Protein AF-A0A1Y0VXC9-F1 (afdb_monomer)

pLDDT: mean 90.01, std 10.32, range [42.22, 98.0]

Structure (mmCIF, N/CA/C/O backbone):
data_AF-A0A1Y0VXC9-F1
#
_entry.id   AF-A0A1Y0VXC9-F1
#
loop_
_atom_site.group_PDB
_atom_site.id
_atom_site.type_symbol
_atom_site.label_atom_id
_atom_site.label_alt_id
_atom_site.label_comp_id
_atom_site.label_asym_id
_atom_site.label_entity_id
_atom_site.label_seq_id
_atom_site.pdbx_PDB_ins_code
_atom_site.Cartn_x
_atom_site.Cartn_y
_atom_site.Cartn_z
_atom_site.occupancy
_atom_site.B_iso_or_equiv
_atom_site.auth_seq_id
_atom_site.auth_comp_id
_atom_site.auth_asym_id
_atom_site.auth_atom_id
_atom_site.pdbx_PDB_model_num
ATOM 1 N N . MET A 1 1 ? -7.154 6.880 -9.905 1.00 47.22 1 MET A N 1
ATOM 2 C CA . MET A 1 1 ? -6.672 8.206 -9.456 1.00 47.22 1 MET A CA 1
ATOM 3 C C . MET A 1 1 ? -5.151 8.209 -9.465 1.00 47.22 1 MET A C 1
ATOM 5 O O . MET A 1 1 ? -4.563 7.250 -8.988 1.00 47.22 1 MET A O 1
ATOM 9 N N . THR A 1 2 ? -4.508 9.233 -10.023 1.00 42.22 2 THR A N 1
ATOM 10 C CA . THR A 1 2 ? -3.064 9.468 -9.852 1.00 42.22 2 THR A CA 1
ATOM 11 C C . THR A 1 2 ? -2.882 10.476 -8.718 1.00 42.22 2 THR A C 1
ATOM 13 O O . THR A 1 2 ? -3.209 11.647 -8.899 1.00 42.22 2 THR A O 1
ATOM 16 N N . CYS A 1 3 ? -2.412 10.037 -7.546 1.00 47.72 3 CYS A N 1
ATOM 17 C CA . CYS A 1 3 ? -2.113 10.938 -6.428 1.00 47.72 3 CYS A CA 1
ATOM 18 C C . CYS A 1 3 ? -0.799 11.676 -6.703 1.00 47.72 3 CYS A C 1
ATOM 20 O O . CYS A 1 3 ? 0.277 11.106 -6.564 1.00 47.72 3 CYS A O 1
ATOM 22 N N . THR A 1 4 ? -0.879 12.948 -7.095 1.00 52.50 4 THR A N 1
ATOM 23 C CA . THR A 1 4 ? 0.299 13.827 -7.226 1.00 52.50 4 THR A CA 1
ATOM 24 C C . THR A 1 4 ? 0.717 14.455 -5.894 1.00 52.50 4 THR A C 1
ATOM 26 O O . THR A 1 4 ? 1.792 15.037 -5.806 1.00 52.50 4 THR A O 1
ATOM 29 N N . HIS A 1 5 ? -0.118 14.316 -4.858 1.00 61.91 5 HIS A N 1
ATOM 30 C CA . HIS A 1 5 ? 0.104 14.816 -3.505 1.00 61.91 5 HIS A CA 1
ATOM 31 C C . HIS A 1 5 ? -0.393 13.776 -2.484 1.00 61.91 5 HIS A C 1
ATOM 33 O O . HIS A 1 5 ? -1.367 13.070 -2.777 1.00 61.91 5 HIS A O 1
ATOM 39 N N . PRO A 1 6 ? 0.239 13.660 -1.299 1.00 71.25 6 PRO A N 1
ATOM 40 C CA . PRO A 1 6 ? -0.254 12.794 -0.232 1.00 71.25 6 PRO A CA 1
ATOM 41 C C . PRO A 1 6 ? -1.714 13.125 0.089 1.00 71.25 6 PRO A C 1
ATOM 43 O O . PRO A 1 6 ? -2.045 14.279 0.353 1.00 71.25 6 PRO A O 1
ATOM 46 N N . THR A 1 7 ? -2.588 12.121 0.045 1.00 80.25 7 THR A N 1
ATOM 47 C CA . THR A 1 7 ? -4.008 12.269 0.391 1.00 80.25 7 THR A CA 1
ATOM 48 C C . THR A 1 7 ? -4.247 11.603 1.735 1.00 80.25 7 THR A C 1
ATOM 50 O O . THR A 1 7 ? -3.777 10.488 1.961 1.00 80.25 7 THR A O 1
ATOM 53 N N . SER A 1 8 ? -4.944 12.288 2.641 1.00 85.75 8 SER A N 1
ATOM 54 C CA . SER A 1 8 ? -5.259 11.715 3.949 1.00 85.75 8 SER A CA 1
ATOM 55 C C . SER A 1 8 ? -6.286 10.586 3.817 1.00 85.75 8 SER A C 1
ATOM 57 O O . SER A 1 8 ? -7.179 10.650 2.971 1.00 85.75 8 SER A O 1
ATOM 59 N N . MET A 1 9 ? -6.188 9.574 4.682 1.00 82.56 9 MET A N 1
ATOM 60 C CA . MET A 1 9 ? -7.174 8.491 4.742 1.00 82.56 9 MET A CA 1
ATOM 61 C C . MET A 1 9 ? -8.580 9.018 5.047 1.00 82.56 9 MET A C 1
ATOM 63 O O . MET A 1 9 ? -9.530 8.556 4.429 1.00 82.56 9 MET A O 1
ATOM 67 N N . GLN A 1 10 ? -8.713 10.029 5.912 1.00 82.88 10 GLN A N 1
ATOM 68 C CA . GLN A 1 10 ? -10.009 10.650 6.199 1.00 82.88 10 GLN A CA 1
ATOM 69 C C . GLN A 1 10 ? -10.649 11.219 4.929 1.00 82.88 10 GLN A C 1
ATOM 71 O O . GLN A 1 10 ? -11.780 10.884 4.610 1.00 82.88 10 GLN A O 1
ATOM 76 N N . SER A 1 11 ? -9.892 11.991 4.142 1.00 86.50 11 SER A N 1
ATOM 77 C CA . SER A 1 11 ? -10.389 12.561 2.882 1.00 86.50 11 SER A CA 1
ATOM 78 C C . SER A 1 11 ? -10.818 11.500 1.868 1.00 86.50 11 SER A C 1
ATOM 80 O O . SER A 1 11 ? -11.663 11.772 1.019 1.00 86.50 11 SER A O 1
ATOM 82 N N . ILE A 1 12 ? -10.198 10.319 1.914 1.00 86.06 12 ILE A N 1
ATOM 83 C CA . ILE A 1 12 ? -10.593 9.177 1.093 1.00 86.06 12 ILE A CA 1
ATOM 84 C C . ILE A 1 12 ? -11.912 8.611 1.629 1.00 86.06 12 ILE A C 1
ATOM 86 O O . ILE A 1 12 ? -12.860 8.500 0.865 1.00 86.06 12 ILE A O 1
ATOM 90 N N . LEU A 1 13 ? -11.995 8.305 2.925 1.00 84.94 13 LEU A N 1
ATOM 91 C CA . LEU A 1 13 ? -13.188 7.728 3.555 1.00 84.94 13 LEU A CA 1
ATOM 92 C C . LEU A 1 13 ? -14.421 8.636 3.441 1.00 84.94 13 LEU A C 1
ATOM 94 O O . LEU A 1 13 ? -15.523 8.138 3.245 1.00 84.94 13 LEU A O 1
ATOM 98 N N . ASP A 1 14 ? -14.244 9.958 3.446 1.00 86.56 14 ASP A N 1
ATOM 99 C CA . ASP A 1 14 ? -15.333 10.920 3.224 1.00 86.56 14 ASP A CA 1
ATOM 100 C C . ASP A 1 14 ? -15.990 10.775 1.833 1.00 86.56 14 ASP A C 1
ATOM 102 O O . ASP A 1 14 ? -17.114 11.229 1.620 1.00 86.56 14 ASP A O 1
ATOM 106 N N . GLN A 1 15 ? -15.293 10.157 0.873 1.00 84.44 15 GLN A N 1
ATOM 107 C CA . GLN A 1 15 ? -15.776 9.921 -0.491 1.00 84.44 15 GLN A CA 1
ATOM 108 C C . GLN A 1 15 ? -16.318 8.502 -0.705 1.00 84.44 15 GLN A C 1
ATOM 110 O O . GLN A 1 15 ? -16.915 8.245 -1.751 1.00 84.44 15 GLN A O 1
ATOM 115 N N . VAL A 1 16 ? -16.111 7.580 0.243 1.00 83.38 16 VAL A N 1
ATOM 116 C CA . VAL A 1 16 ? -16.506 6.170 0.114 1.00 83.38 16 VAL A CA 1
ATOM 117 C C . VAL A 1 16 ? -17.252 5.735 1.376 1.00 83.38 16 VAL A C 1
ATOM 119 O O . VAL A 1 16 ? -16.645 5.369 2.380 1.00 83.38 16 VAL A O 1
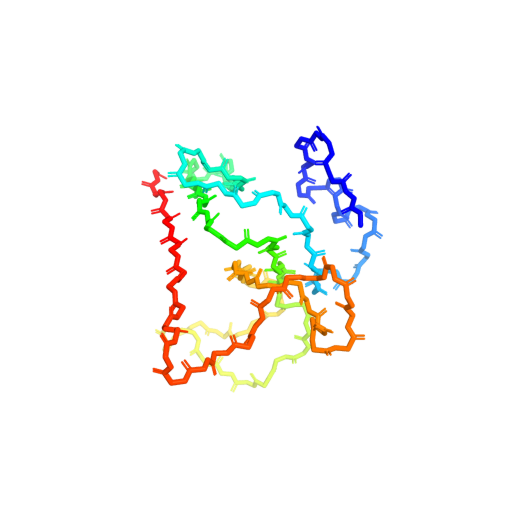ATOM 122 N N . SER A 1 17 ? -18.587 5.795 1.328 1.00 77.56 17 SER A N 1
ATOM 123 C CA . SER A 1 17 ? -19.454 5.580 2.500 1.00 77.56 17 SER A CA 1
ATOM 124 C C . SER A 1 17 ? -19.373 4.177 3.095 1.00 77.56 17 SER A C 1
ATOM 126 O O . SER A 1 17 ? -19.649 4.006 4.280 1.00 77.56 17 SER A O 1
ATOM 128 N N . ASP A 1 18 ? -18.988 3.191 2.286 1.00 84.88 18 ASP A N 1
ATOM 129 C CA . ASP A 1 18 ? -19.065 1.777 2.652 1.00 84.88 18 ASP A CA 1
ATOM 130 C C . ASP A 1 18 ? -17.706 1.195 3.061 1.00 84.88 18 ASP A C 1
ATOM 132 O O . ASP A 1 18 ? -17.617 0.000 3.317 1.00 84.88 18 ASP A O 1
ATOM 136 N N . GLY A 1 19 ? -16.653 2.018 3.143 1.00 88.62 19 GLY A N 1
ATOM 137 C CA . GLY A 1 19 ? -15.275 1.584 3.388 1.00 88.62 19 GLY A CA 1
ATOM 138 C C . GLY A 1 19 ? -14.438 1.494 2.109 1.00 88.62 19 GLY A C 1
ATOM 139 O O . GLY A 1 19 ? -14.833 1.971 1.046 1.00 88.62 19 GLY A O 1
ATOM 140 N N . LEU A 1 20 ? -13.240 0.921 2.220 1.00 91.19 20 LEU A N 1
ATOM 141 C CA . LEU A 1 20 ? -12.308 0.747 1.111 1.00 91.19 20 LEU A CA 1
ATOM 142 C C . LEU A 1 20 ? -12.170 -0.720 0.752 1.00 91.19 20 LEU A C 1
ATOM 144 O O . LEU A 1 20 ? -11.971 -1.546 1.633 1.00 91.19 20 LEU A O 1
ATOM 148 N N . ASP A 1 21 ? -12.183 -0.971 -0.549 1.00 92.50 21 ASP A N 1
ATOM 149 C CA . ASP A 1 21 ? -11.563 -2.105 -1.228 1.00 92.50 21 ASP A CA 1
ATOM 150 C C . ASP A 1 21 ? -11.009 -1.561 -2.552 1.00 92.50 21 ASP A C 1
ATOM 152 O O . ASP A 1 21 ? -11.590 -1.696 -3.631 1.00 92.50 21 ASP A O 1
ATOM 156 N N . THR A 1 22 ? -9.963 -0.741 -2.430 1.00 92.44 22 THR A N 1
ATOM 157 C CA . THR A 1 22 ? -9.579 0.187 -3.499 1.00 92.44 22 THR A CA 1
ATOM 158 C C . THR A 1 22 ? -8.082 0.162 -3.741 1.00 92.44 22 THR A C 1
ATOM 160 O O . THR A 1 22 ? -7.277 0.340 -2.823 1.00 92.44 22 THR A O 1
ATOM 163 N N . ALA A 1 23 ? -7.700 0.020 -5.012 1.00 94.94 23 ALA A N 1
ATOM 164 C CA . ALA A 1 23 ? -6.320 0.154 -5.453 1.00 94.94 23 ALA A CA 1
ATOM 165 C C . ALA A 1 23 ? -5.929 1.623 -5.689 1.00 94.94 23 ALA A C 1
ATOM 167 O O . ALA A 1 23 ? -6.512 2.337 -6.510 1.00 94.94 23 ALA A O 1
ATOM 168 N N . PHE A 1 24 ? -4.865 2.051 -5.018 1.00 94.06 24 PHE A N 1
ATOM 169 C CA . PHE A 1 24 ? -4.229 3.353 -5.171 1.00 94.06 24 PHE A CA 1
ATOM 170 C C . PHE A 1 24 ? -2.941 3.195 -5.970 1.00 94.06 24 PHE A C 1
ATOM 172 O O . PHE A 1 24 ? -1.995 2.552 -5.516 1.00 94.06 24 PHE A O 1
ATOM 179 N N . LYS A 1 25 ? -2.893 3.803 -7.160 1.00 94.75 25 LYS A N 1
ATOM 180 C CA . LYS A 1 25 ? -1.687 3.816 -7.994 1.00 94.75 25 LYS A CA 1
ATOM 181 C C . LYS A 1 25 ? -0.595 4.651 -7.325 1.00 94.75 25 LYS A C 1
ATOM 183 O O . LYS A 1 25 ? -0.834 5.805 -6.965 1.00 94.75 25 LYS A O 1
ATOM 188 N N . VAL A 1 26 ? 0.605 4.088 -7.243 1.00 94.69 26 VAL A N 1
ATOM 189 C CA . VAL A 1 26 ? 1.820 4.758 -6.768 1.00 94.69 26 VAL A CA 1
ATOM 190 C C . VAL A 1 26 ? 2.965 4.511 -7.740 1.00 94.69 26 VAL A C 1
ATOM 192 O O . VAL A 1 26 ? 2.979 3.517 -8.464 1.00 94.69 26 VAL A O 1
ATOM 195 N N . GLU A 1 27 ? 3.949 5.402 -7.746 1.00 94.62 27 GLU A N 1
ATOM 196 C CA . GLU A 1 27 ? 5.199 5.129 -8.450 1.00 94.62 27 GLU A CA 1
ATOM 197 C C . GLU A 1 27 ? 6.058 4.171 -7.607 1.00 94.62 27 GLU A C 1
ATOM 199 O O . GLU A 1 27 ? 6.228 4.427 -6.407 1.00 94.62 27 GLU A O 1
ATOM 204 N N . PRO A 1 28 ? 6.594 3.077 -8.184 1.00 94.81 28 PRO A N 1
ATOM 205 C CA . PRO A 1 28 ? 7.513 2.181 -7.486 1.00 94.81 28 PRO A CA 1
ATOM 206 C C . PRO A 1 28 ? 8.714 2.929 -6.903 1.00 94.81 28 PRO A C 1
ATOM 208 O O . PRO A 1 28 ? 9.367 3.701 -7.605 1.00 94.81 28 PRO A O 1
ATOM 211 N N . ASN A 1 29 ? 9.039 2.688 -5.630 1.00 94.56 29 ASN A N 1
ATOM 212 C CA . ASN A 1 29 ? 10.134 3.380 -4.957 1.00 94.56 29 ASN A CA 1
ATOM 213 C C . ASN A 1 29 ? 10.810 2.474 -3.916 1.00 94.56 29 ASN A C 1
ATOM 215 O O . ASN A 1 29 ? 10.162 1.925 -3.028 1.00 94.56 29 ASN A O 1
ATOM 219 N N . ILE A 1 30 ? 12.134 2.324 -4.015 1.00 93.94 30 ILE A N 1
ATOM 220 C CA . ILE A 1 30 ? 12.947 1.525 -3.080 1.00 93.94 30 ILE A CA 1
ATOM 221 C C . ILE A 1 30 ? 13.853 2.375 -2.179 1.00 93.94 30 ILE A C 1
ATOM 223 O O . ILE A 1 30 ? 14.599 1.824 -1.372 1.00 93.94 30 ILE A O 1
ATOM 227 N N . GLU A 1 31 ? 13.756 3.701 -2.271 1.00 95.31 31 GLU A N 1
ATOM 228 C CA . GLU A 1 31 ? 14.534 4.663 -1.482 1.00 95.31 31 GLU A CA 1
ATOM 229 C C . GLU A 1 31 ? 13.696 5.345 -0.391 1.00 95.31 31 GLU A C 1
ATOM 231 O O . GLU A 1 31 ? 14.202 5.591 0.701 1.00 95.31 31 GLU A O 1
ATOM 236 N N . ALA A 1 32 ? 12.398 5.572 -0.631 1.00 94.62 32 ALA A N 1
ATOM 237 C CA . ALA A 1 32 ? 11.499 6.221 0.325 1.00 94.62 32 ALA A CA 1
ATOM 238 C C . ALA A 1 32 ? 10.134 5.509 0.455 1.00 94.62 32 ALA A C 1
ATOM 240 O O . ALA A 1 32 ? 9.652 4.944 -0.527 1.00 94.62 32 ALA A O 1
ATOM 241 N N . PRO A 1 33 ? 9.487 5.544 1.640 1.00 96.31 33 PRO A N 1
ATOM 242 C CA . PRO A 1 33 ? 8.112 5.077 1.805 1.00 96.31 33 PRO A CA 1
ATOM 243 C C . PRO A 1 33 ? 7.111 5.899 0.989 1.00 96.31 33 PRO A C 1
ATOM 245 O O . PRO A 1 33 ? 7.188 7.127 0.972 1.00 96.31 33 PRO A O 1
ATOM 248 N N . GLN A 1 34 ? 6.138 5.220 0.385 1.00 95.94 34 GLN A N 1
ATOM 249 C CA . GLN A 1 34 ? 5.044 5.840 -0.372 1.00 95.94 34 GLN A CA 1
ATOM 250 C C . GLN A 1 34 ? 3.745 5.936 0.444 1.00 95.94 34 GLN A C 1
ATOM 252 O O . GLN A 1 34 ? 2.871 6.731 0.109 1.00 95.94 34 GLN A O 1
ATOM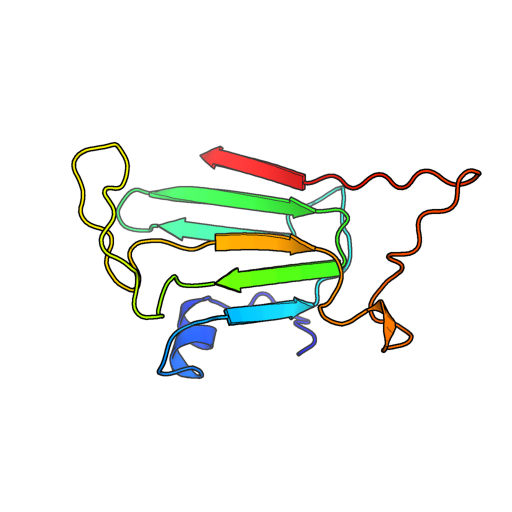 257 N N . LEU A 1 35 ? 3.618 5.147 1.518 1.00 95.25 35 LEU A N 1
ATOM 258 C CA . LEU A 1 35 ? 2.449 5.133 2.399 1.00 95.25 35 LEU A CA 1
ATOM 259 C C . LEU A 1 35 ? 2.869 5.384 3.848 1.00 95.25 35 LEU A C 1
ATOM 261 O O . LEU A 1 35 ? 3.895 4.880 4.305 1.00 95.25 35 LEU A O 1
ATOM 265 N N . THR A 1 36 ? 2.072 6.164 4.575 1.00 95.25 36 THR A N 1
ATOM 266 C CA . THR A 1 36 ? 2.167 6.316 6.033 1.00 95.25 36 THR A CA 1
ATOM 267 C C . THR A 1 36 ? 0.774 6.163 6.631 1.00 95.25 36 THR A C 1
ATOM 269 O O . THR A 1 36 ? -0.151 6.840 6.194 1.00 95.25 36 THR A O 1
ATOM 272 N N . LEU A 1 37 ? 0.649 5.283 7.621 1.00 93.50 37 LEU A N 1
ATOM 273 C CA . LEU A 1 37 ? -0.516 5.139 8.483 1.00 93.50 37 LEU A CA 1
ATOM 274 C C . LEU A 1 37 ? -0.099 5.503 9.906 1.00 93.50 37 LEU A C 1
ATOM 276 O O . LEU A 1 37 ? 0.940 5.052 10.389 1.00 93.50 37 LEU A O 1
ATOM 280 N N . GLU A 1 38 ? -0.903 6.321 10.562 1.00 92.94 38 GLU A N 1
ATOM 281 C CA . GLU A 1 38 ? -0.663 6.799 11.917 1.00 92.94 38 GLU A CA 1
ATOM 282 C C . GLU A 1 38 ? -1.947 6.638 12.717 1.00 92.94 38 GLU A C 1
ATOM 284 O O . GLU A 1 38 ? -3.016 7.011 12.237 1.00 92.94 38 GLU A O 1
ATOM 289 N N . ASP A 1 39 ? -1.822 6.075 13.914 1.00 92.25 39 ASP A N 1
ATOM 290 C CA . ASP A 1 39 ? -2.854 6.124 14.942 1.00 92.25 39 ASP A CA 1
ATOM 291 C C . ASP A 1 39 ? -2.479 7.244 15.926 1.00 92.25 39 ASP A C 1
ATOM 293 O O . ASP A 1 39 ? -1.558 7.060 16.729 1.00 92.25 39 ASP A O 1
ATOM 297 N N . PRO A 1 40 ? -3.145 8.412 15.869 1.00 89.81 40 PRO A N 1
ATOM 298 C CA . PRO A 1 40 ? -2.803 9.547 16.717 1.00 89.81 40 PRO A CA 1
ATOM 299 C C . PRO A 1 40 ? -3.001 9.281 18.212 1.00 89.81 40 PRO A C 1
ATOM 301 O O . PRO A 1 40 ? -2.348 9.939 19.019 1.00 89.81 40 PRO A O 1
ATOM 304 N N . GLU A 1 41 ? -3.888 8.353 18.594 1.00 94.56 41 GLU A N 1
ATOM 305 C CA . GLU A 1 41 ? -4.176 8.071 20.004 1.00 94.56 41 GLU A CA 1
ATOM 306 C C . GLU A 1 41 ? -3.028 7.295 20.653 1.00 94.56 41 GLU A C 1
ATOM 308 O O . GLU A 1 41 ? -2.546 7.670 21.722 1.00 94.56 41 GLU A O 1
ATOM 313 N N . SER A 1 42 ? -2.544 6.238 19.992 1.00 95.81 42 SER A N 1
ATOM 314 C CA . SER A 1 42 ? -1.409 5.463 20.507 1.00 95.81 42 SER A CA 1
ATOM 315 C C . SER A 1 42 ? -0.038 5.997 20.090 1.00 95.81 42 SER A C 1
ATOM 317 O O . SER A 1 42 ? 0.973 5.567 20.645 1.00 95.81 42 SER A O 1
ATOM 319 N N . GLY A 1 43 ? 0.016 6.897 19.105 1.00 94.81 43 GLY A N 1
ATOM 320 C CA . GLY A 1 43 ? 1.251 7.398 18.500 1.00 94.81 43 GLY A CA 1
ATOM 321 C C . GLY A 1 43 ? 1.955 6.390 17.584 1.00 94.81 43 GLY A C 1
ATOM 322 O O . GLY A 1 43 ? 3.016 6.705 17.040 1.00 94.81 43 GLY A O 1
ATOM 323 N N . ARG A 1 44 ? 1.387 5.189 17.398 1.00 96.50 44 ARG A N 1
ATOM 324 C CA . ARG A 1 44 ? 1.966 4.155 16.534 1.00 96.50 44 ARG A CA 1
ATOM 325 C C . ARG A 1 44 ? 1.933 4.591 15.082 1.00 96.50 44 ARG A C 1
ATOM 327 O O . ARG A 1 44 ? 0.948 5.155 14.597 1.00 96.50 44 ARG A O 1
ATOM 334 N N . LYS A 1 45 ? 3.000 4.257 14.363 1.00 95.88 45 LYS A N 1
ATOM 335 C CA . LYS A 1 45 ? 3.152 4.614 12.955 1.00 95.88 45 LYS A CA 1
ATOM 336 C C . LYS A 1 45 ? 3.677 3.450 12.139 1.00 95.88 45 LYS A C 1
ATOM 338 O O . LYS A 1 45 ? 4.665 2.816 12.499 1.00 95.88 45 LYS A O 1
ATOM 343 N N . ILE A 1 46 ? 3.052 3.238 10.987 1.00 97.06 46 ILE A N 1
ATOM 344 C CA . ILE A 1 46 ? 3.539 2.337 9.949 1.00 97.06 46 ILE A CA 1
ATOM 345 C C . ILE A 1 46 ? 3.877 3.170 8.722 1.00 97.06 46 ILE A C 1
ATOM 347 O O . ILE A 1 46 ? 3.056 3.945 8.236 1.00 97.06 46 ILE A O 1
ATOM 351 N N . ARG A 1 47 ? 5.082 2.997 8.184 1.00 97.19 47 ARG A N 1
ATOM 352 C CA . ARG A 1 47 ? 5.448 3.529 6.865 1.00 97.19 47 ARG A CA 1
ATOM 353 C C . ARG A 1 47 ? 5.760 2.363 5.948 1.00 97.19 47 ARG A C 1
ATOM 355 O O . ARG A 1 47 ? 6.477 1.453 6.356 1.00 97.19 47 ARG A O 1
ATOM 362 N N . VAL A 1 48 ? 5.240 2.390 4.725 1.00 97.69 48 VAL A N 1
ATOM 363 C CA . VAL A 1 48 ? 5.403 1.287 3.773 1.00 97.69 48 VAL A CA 1
ATOM 364 C C . VAL A 1 48 ? 6.126 1.766 2.528 1.00 97.69 48 VAL A C 1
ATOM 366 O O . VAL A 1 48 ? 5.741 2.750 1.893 1.00 97.69 48 VAL A O 1
ATOM 369 N N . GLN A 1 49 ? 7.201 1.058 2.207 1.00 97.69 49 GLN A N 1
ATOM 370 C CA . GLN A 1 49 ? 7.988 1.207 0.991 1.00 97.69 49 GLN A C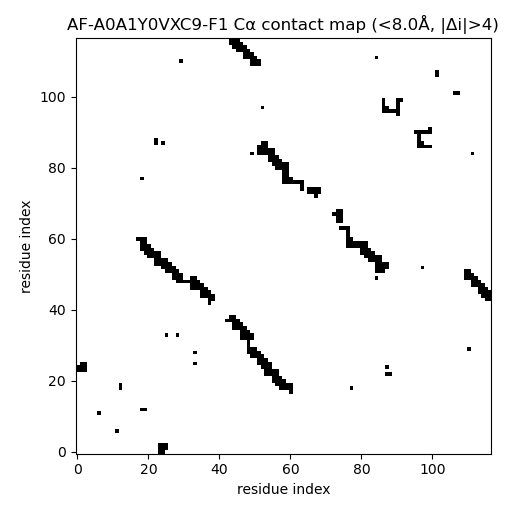A 1
ATOM 371 C C . GLN A 1 49 ? 7.792 -0.038 0.131 1.00 97.69 49 GLN A C 1
ATOM 373 O O . GLN A 1 49 ? 7.877 -1.156 0.644 1.00 97.69 49 GLN A O 1
ATOM 378 N N . THR A 1 50 ? 7.567 0.141 -1.167 1.00 97.62 50 THR A N 1
ATOM 379 C CA . THR A 1 50 ? 7.339 -0.968 -2.090 1.00 97.62 50 THR A CA 1
ATOM 380 C C . THR A 1 50 ? 7.913 -0.725 -3.484 1.00 97.62 50 THR A C 1
ATOM 382 O O . THR A 1 50 ? 7.815 0.365 -4.052 1.00 97.62 50 THR A O 1
ATOM 385 N N . SER A 1 51 ? 8.444 -1.793 -4.084 1.00 96.88 51 SER A N 1
ATOM 386 C CA . SER A 1 51 ? 8.741 -1.850 -5.519 1.00 96.88 51 SER A CA 1
ATOM 387 C C . SER A 1 51 ? 7.495 -2.086 -6.387 1.00 96.88 51 SER A C 1
ATOM 389 O O . SER A 1 51 ? 7.620 -2.251 -7.600 1.00 96.88 51 SER A O 1
ATOM 391 N N . ALA A 1 52 ? 6.310 -2.184 -5.784 1.00 96.62 52 ALA A N 1
ATOM 392 C CA . ALA A 1 52 ? 5.045 -2.330 -6.481 1.00 96.62 52 ALA A CA 1
ATOM 393 C C . ALA A 1 52 ? 4.515 -0.979 -7.004 1.00 96.62 52 ALA A C 1
ATOM 395 O O . ALA A 1 52 ? 4.989 0.078 -6.591 1.00 96.62 52 ALA A O 1
ATOM 396 N N . ASN A 1 53 ? 3.542 -1.006 -7.922 1.00 96.94 53 ASN A N 1
ATOM 397 C CA . ASN A 1 53 ? 2.948 0.202 -8.515 1.00 96.94 53 ASN A CA 1
ATOM 398 C C . ASN A 1 53 ? 1.536 0.513 -7.984 1.00 96.94 53 ASN A C 1
ATOM 400 O O . ASN A 1 53 ? 0.866 1.421 -8.485 1.00 96.94 53 ASN A O 1
ATOM 404 N N . ALA A 1 54 ? 1.076 -0.228 -6.977 1.00 97.31 54 ALA A N 1
ATOM 405 C CA . ALA A 1 54 ? -0.163 0.049 -6.278 1.00 97.31 54 ALA A CA 1
ATOM 406 C C . ALA 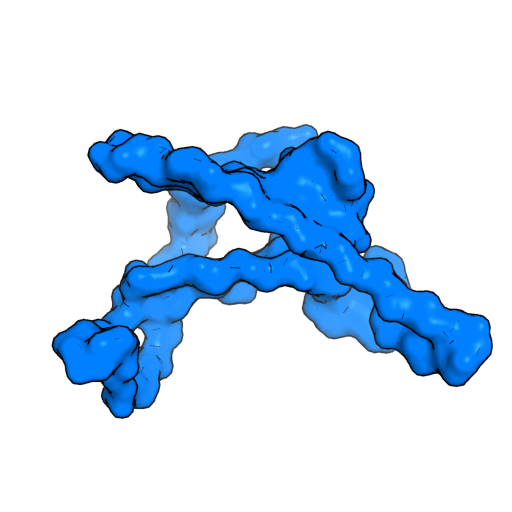A 1 54 ? -0.116 -0.418 -4.820 1.00 97.31 54 ALA A C 1
ATOM 408 O O . ALA A 1 54 ? 0.602 -1.356 -4.469 1.00 97.31 54 ALA A O 1
ATOM 409 N N . PHE A 1 55 ? -0.945 0.216 -3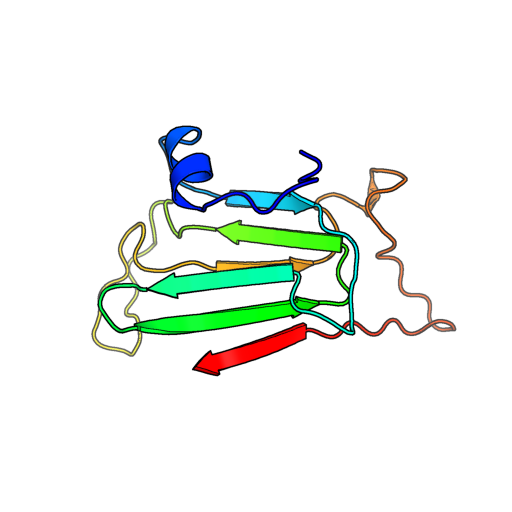.996 1.00 97.44 55 PHE A N 1
ATOM 410 C CA . PHE A 1 55 ? -1.425 -0.350 -2.739 1.00 97.44 55 PHE A CA 1
ATOM 411 C C . PHE A 1 55 ? -2.917 -0.602 -2.866 1.00 97.44 55 PHE A C 1
ATOM 413 O O . PHE A 1 55 ? -3.653 0.318 -3.214 1.00 97.44 55 PHE A O 1
ATOM 420 N N . THR A 1 56 ? -3.367 -1.812 -2.559 1.00 96.56 56 THR A N 1
ATOM 421 C CA . THR A 1 56 ? -4.792 -2.050 -2.301 1.00 96.56 56 THR A CA 1
ATOM 422 C C . THR A 1 56 ? -5.027 -1.899 -0.812 1.00 96.56 56 THR A C 1
ATOM 424 O O . THR A 1 56 ? -4.281 -2.455 -0.004 1.00 96.56 56 THR A O 1
ATOM 427 N N . LEU A 1 57 ? -5.980 -1.037 -0.465 1.00 95.12 57 LEU A N 1
ATOM 428 C CA . LEU A 1 57 ? -6.372 -0.778 0.911 1.00 95.12 57 LEU A CA 1
ATOM 429 C C . LEU A 1 57 ? -7.771 -1.337 1.109 1.00 95.12 57 LEU A C 1
ATOM 431 O O . LEU A 1 57 ? -8.703 -0.877 0.444 1.00 95.12 57 LEU A O 1
ATOM 435 N N . PHE A 1 58 ? -7.890 -2.295 2.024 1.00 94.06 58 PHE A N 1
ATOM 436 C CA . PHE A 1 58 ? -9.158 -2.928 2.359 1.00 94.06 58 PHE A CA 1
ATOM 437 C C . PHE A 1 58 ? -9.483 -2.735 3.839 1.00 94.06 58 PHE A C 1
ATOM 439 O O . PHE A 1 58 ? -8.712 -3.136 4.712 1.00 94.06 58 PHE A O 1
ATOM 446 N N . THR A 1 59 ? -10.617 -2.101 4.138 1.00 92.31 59 THR A N 1
ATOM 447 C CA . THR A 1 59 ? -11.019 -1.755 5.512 1.00 92.31 59 THR A CA 1
ATOM 448 C C . THR A 1 59 ? -11.741 -2.879 6.237 1.00 92.31 59 THR A C 1
ATOM 450 O O . THR A 1 59 ? -12.268 -2.634 7.310 1.00 92.31 59 THR A O 1
ATOM 453 N N . THR A 1 60 ? -11.803 -4.109 5.718 1.00 89.44 60 THR A N 1
ATOM 454 C CA . THR A 1 60 ? -12.558 -5.210 6.361 1.00 89.44 60 THR A CA 1
ATOM 455 C C . THR A 1 60 ? -14.039 -4.869 6.593 1.00 89.44 60 THR A C 1
ATOM 457 O O . THR A 1 60 ? -14.626 -5.234 7.606 1.00 89.44 60 THR A O 1
ATOM 460 N N . ASN A 1 61 ? -14.639 -4.120 5.670 1.00 84.88 61 ASN A N 1
ATOM 461 C CA . ASN A 1 61 ? -15.995 -3.563 5.756 1.00 84.88 61 ASN A CA 1
ATOM 462 C C . ASN A 1 61 ? -17.105 -4.563 5.387 1.00 84.88 61 ASN A C 1
ATOM 464 O O . ASN A 1 61 ? -18.265 -4.343 5.731 1.00 84.88 61 ASN A O 1
ATOM 468 N N . GLU A 1 62 ? -16.771 -5.660 4.706 1.00 77.94 62 GLU A N 1
ATOM 469 C CA . GLU A 1 62 ? -17.751 -6.669 4.294 1.00 77.94 62 GLU A CA 1
ATOM 470 C C . GLU A 1 62 ? -18.182 -7.598 5.444 1.00 77.94 62 GLU A C 1
ATOM 472 O O . GLU A 1 62 ? -17.403 -7.809 6.381 1.00 77.94 62 GLU A O 1
ATOM 477 N N . PRO A 1 63 ? -19.389 -8.200 5.374 1.00 69.00 63 PRO A N 1
ATOM 478 C CA . PRO A 1 63 ? -19.831 -9.224 6.316 1.00 69.00 63 PRO A CA 1
ATOM 479 C C . PRO A 1 63 ? -18.810 -10.357 6.410 1.00 69.00 63 PRO A C 1
ATOM 481 O O . PRO A 1 63 ? -18.423 -10.945 5.404 1.00 69.00 63 PRO A O 1
ATOM 484 N N . GLN A 1 64 ? -18.381 -10.664 7.627 1.00 71.94 64 GLN A N 1
ATOM 485 C CA . GLN A 1 64 ? -17.395 -11.707 7.872 1.00 71.94 64 GLN A CA 1
ATOM 486 C C . GLN A 1 64 ? -18.084 -12.948 8.424 1.00 71.94 64 GLN A C 1
ATOM 488 O O . GLN A 1 64 ? -18.967 -12.848 9.281 1.00 71.94 64 GLN A O 1
ATOM 493 N N . GLU A 1 65 ? -17.647 -14.118 7.965 1.00 80.69 65 GLU A N 1
ATOM 494 C CA . GLU A 1 65 ? -17.9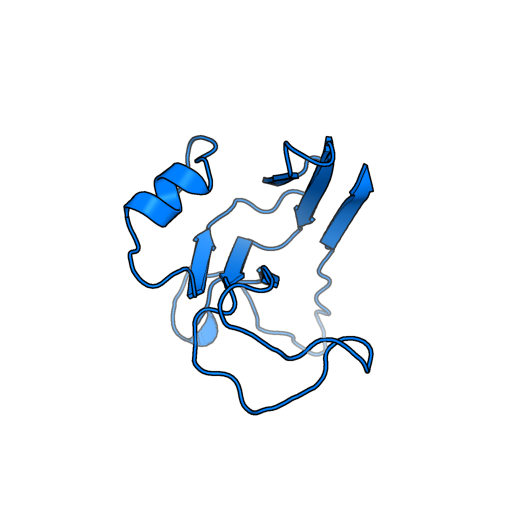90 -15.374 8.628 1.00 80.69 65 GLU A CA 1
ATOM 495 C C . GLU A 1 65 ? -17.532 -15.327 10.096 1.00 80.69 65 GLU A C 1
ATOM 497 O O . GLU A 1 65 ? -16.497 -14.721 10.399 1.00 80.69 65 GLU A O 1
ATOM 502 N N . PRO A 1 66 ? -18.254 -15.963 11.035 1.00 83.81 66 PRO A N 1
ATOM 503 C CA . PRO A 1 66 ? -17.834 -15.985 12.428 1.00 83.81 66 PRO A CA 1
ATOM 504 C C . PRO A 1 66 ? -16.462 -16.660 12.589 1.00 83.81 66 PRO A C 1
ATOM 506 O O . PRO A 1 66 ? -16.331 -17.876 12.446 1.00 83.81 66 PRO A O 1
ATOM 509 N N . PHE A 1 67 ? -15.435 -15.885 12.944 1.00 86.50 67 PHE A N 1
ATOM 510 C CA . PHE A 1 67 ? -14.133 -16.410 13.358 1.00 86.50 67 PHE A CA 1
ATOM 511 C C . PHE A 1 67 ? -13.513 -15.577 14.483 1.00 86.50 67 PHE A C 1
ATOM 513 O O . PHE A 1 67 ? -13.861 -14.414 14.698 1.00 86.50 67 PHE A O 1
ATOM 520 N N . LYS A 1 68 ? -12.583 -16.195 15.220 1.00 89.88 68 LYS A N 1
ATOM 521 C CA . LYS A 1 68 ? -11.855 -15.553 16.319 1.00 89.88 68 LYS A CA 1
ATOM 522 C C . LYS A 1 68 ? -10.490 -15.047 15.848 1.00 89.88 68 LYS A C 1
ATOM 524 O O . LYS A 1 68 ? -9.647 -15.841 15.434 1.00 89.88 68 LYS A O 1
ATOM 529 N N . ILE A 1 69 ? -10.237 -13.752 15.992 1.00 88.06 69 ILE A N 1
ATOM 530 C CA . ILE A 1 69 ? -8.912 -13.137 15.874 1.00 88.06 69 ILE A CA 1
ATOM 531 C C . ILE A 1 69 ? -8.134 -13.413 17.164 1.00 88.06 69 ILE A C 1
ATOM 533 O O . ILE A 1 69 ? -8.654 -13.232 18.267 1.00 88.06 69 ILE A O 1
ATOM 537 N N . ASN A 1 70 ? -6.886 -13.876 17.034 1.00 88.50 70 ASN A N 1
ATOM 538 C CA . ASN A 1 70 ? -5.996 -14.212 18.157 1.00 88.50 70 ASN A CA 1
ATOM 539 C C . ASN A 1 70 ? -6.635 -15.133 19.222 1.00 88.50 70 ASN A C 1
ATOM 541 O O . ASN A 1 70 ? -6.242 -15.126 20.386 1.00 88.50 70 ASN A O 1
ATOM 545 N N . GLY A 1 71 ? -7.63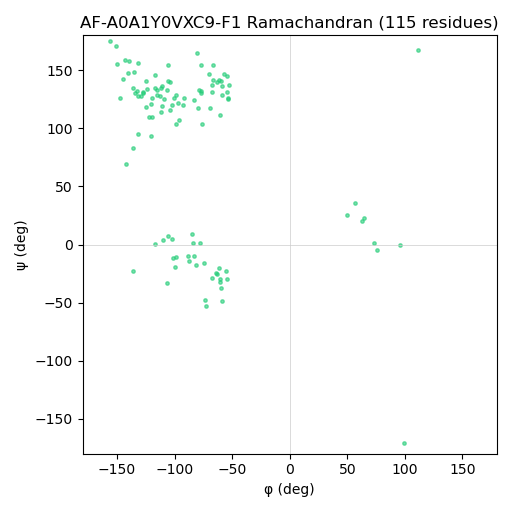0 -15.935 18.825 1.00 89.38 71 GLY A N 1
ATOM 546 C CA . GLY A 1 71 ? -8.322 -16.903 19.679 1.00 89.38 71 GLY A CA 1
ATOM 547 C C . GLY A 1 71 ? -9.339 -16.325 20.671 1.00 89.38 71 GLY A C 1
ATOM 548 O O . GLY A 1 71 ? -10.015 -17.107 21.335 1.00 89.38 71 GLY A O 1
ATOM 549 N N . ASN A 1 72 ? -9.486 -15.001 20.784 1.00 91.25 72 ASN A N 1
ATOM 550 C CA . ASN A 1 72 ? -10.333 -14.384 21.814 1.00 91.25 72 ASN A CA 1
ATOM 551 C C . ASN A 1 72 ? -11.230 -13.235 21.328 1.00 91.25 72 ASN A C 1
ATOM 553 O O . ASN A 1 72 ? -12.264 -12.993 21.945 1.00 91.25 72 ASN A O 1
ATOM 557 N N . GLN A 1 73 ? -10.888 -12.572 20.227 1.00 89.69 73 GLN A N 1
ATOM 558 C CA . GLN A 1 73 ? -11.634 -11.436 19.697 1.00 89.69 73 GLN A CA 1
ATOM 559 C C . GLN A 1 73 ? -12.541 -11.897 18.557 1.00 89.69 73 GLN A C 1
ATOM 561 O O . GLN A 1 73 ? -12.071 -12.555 17.635 1.00 89.69 73 GLN A O 1
ATOM 566 N N . ASP A 1 74 ? -13.830 -11.568 18.594 1.00 90.75 74 ASP A N 1
ATOM 567 C CA . ASP A 1 74 ? -14.701 -11.800 17.438 1.00 90.75 74 ASP A CA 1
ATOM 568 C C . ASP A 1 74 ? -14.305 -10.886 16.279 1.00 90.75 74 ASP A C 1
ATOM 570 O O . ASP A 1 74 ? -14.031 -9.697 16.481 1.00 90.75 74 ASP A O 1
ATOM 574 N N . MET A 1 75 ? -14.280 -11.448 15.069 1.00 87.25 75 MET A N 1
ATOM 575 C CA . MET A 1 75 ? -14.200 -10.649 13.854 1.00 87.25 75 MET A CA 1
ATOM 576 C C . MET A 1 75 ? -15.402 -9.701 13.784 1.00 87.25 75 MET A C 1
ATOM 578 O O . MET A 1 75 ? -16.540 -10.095 14.040 1.00 87.25 75 MET A O 1
ATOM 582 N N . ALA A 1 76 ? -15.142 -8.452 13.414 1.00 87.00 76 ALA A N 1
ATOM 583 C CA . ALA A 1 76 ? -16.155 -7.432 13.193 1.00 87.00 76 ALA A CA 1
ATOM 584 C C . ALA A 1 76 ? -15.790 -6.609 11.955 1.00 87.00 76 ALA A C 1
ATOM 586 O O . ALA A 1 76 ? -14.622 -6.547 11.568 1.00 87.00 76 ALA A O 1
ATOM 587 N N . ALA A 1 77 ? -16.787 -5.965 11.351 1.00 87.75 77 ALA A N 1
ATOM 588 C CA . ALA A 1 77 ? -16.535 -5.025 10.269 1.00 87.75 77 ALA A CA 1
ATOM 589 C C . ALA A 1 77 ? -15.630 -3.881 10.757 1.00 87.75 77 ALA A C 1
ATOM 591 O O . ALA A 1 77 ? -15.793 -3.394 11.878 1.00 87.75 77 ALA A O 1
ATOM 592 N N . ASN A 1 78 ? -14.701 -3.440 9.909 1.00 87.94 78 ASN A N 1
ATOM 593 C CA . ASN A 1 78 ? -13.775 -2.335 10.182 1.00 87.94 78 ASN A CA 1
ATOM 594 C C . ASN A 1 78 ? -12.803 -2.568 11.351 1.00 87.94 78 ASN A C 1
ATOM 596 O O . ASN A 1 78 ? -12.247 -1.615 11.896 1.00 87.94 78 ASN A O 1
ATOM 600 N N . ILE A 1 79 ? -12.570 -3.828 11.737 1.00 89.19 79 ILE A N 1
ATOM 601 C CA . ILE A 1 79 ? -11.654 -4.175 12.835 1.00 89.19 79 ILE A CA 1
ATOM 602 C C . ILE A 1 79 ? -10.174 -4.030 12.458 1.00 89.19 79 ILE A C 1
ATOM 604 O O . ILE A 1 79 ? -9.308 -3.998 13.333 1.00 89.19 79 ILE A O 1
ATOM 608 N N . GLY A 1 80 ? -9.866 -3.949 11.163 1.00 89.75 80 GLY A N 1
ATOM 609 C CA . GLY A 1 80 ? -8.508 -3.783 10.675 1.00 89.75 80 GLY A CA 1
ATOM 610 C C . GLY A 1 80 ? -8.438 -3.155 9.289 1.00 89.75 80 GLY A C 1
ATOM 611 O O . GLY A 1 80 ? -9.443 -2.924 8.622 1.00 89.75 80 GLY A O 1
ATOM 612 N N . LEU A 1 81 ? -7.206 -2.894 8.863 1.00 92.31 81 LEU A N 1
ATOM 613 C CA . LEU A 1 81 ? -6.885 -2.408 7.529 1.00 92.31 81 LEU A CA 1
ATOM 614 C C . LEU A 1 81 ? -5.864 -3.355 6.899 1.00 92.31 81 LEU A C 1
ATOM 616 O O . LEU A 1 81 ? -4.744 -3.478 7.402 1.00 92.31 81 LEU A O 1
ATOM 620 N N . ALA A 1 82 ? -6.226 -3.987 5.788 1.00 94.88 82 ALA A N 1
ATOM 621 C CA . ALA A 1 82 ? -5.251 -4.651 4.938 1.00 94.88 82 ALA A CA 1
ATOM 622 C C . ALA A 1 82 ? -4.528 -3.602 4.082 1.00 94.88 82 ALA A C 1
ATOM 624 O O . ALA A 1 82 ? -5.149 -2.713 3.494 1.00 94.88 82 ALA A O 1
ATOM 625 N N . ILE A 1 83 ? -3.199 -3.700 4.044 1.00 96.81 83 ILE A N 1
ATOM 626 C CA . ILE A 1 83 ? -2.330 -2.881 3.200 1.00 96.81 83 ILE A CA 1
ATOM 627 C C . ILE A 1 83 ? -1.578 -3.839 2.286 1.00 96.81 83 ILE A C 1
ATOM 629 O O . ILE A 1 83 ? -0.704 -4.575 2.743 1.00 96.81 83 ILE A O 1
ATOM 633 N N . GLU A 1 84 ? -1.911 -3.820 1.000 1.00 97.62 84 GLU A N 1
ATOM 634 C CA . GLU A 1 84 ? -1.473 -4.832 0.040 1.00 97.62 84 GLU A CA 1
ATOM 635 C C . GLU A 1 84 ? -0.670 -4.180 -1.092 1.00 97.62 84 GLU A C 1
ATOM 637 O O . GLU A 1 84 ? -1.248 -3.686 -2.066 1.00 97.62 84 GLU A O 1
ATOM 642 N N . PRO A 1 85 ? 0.671 -4.125 -0.988 1.00 97.50 85 PRO A N 1
ATOM 643 C CA . PRO A 1 85 ? 1.501 -3.661 -2.088 1.00 97.50 85 PRO A CA 1
ATOM 644 C C . PRO A 1 85 ? 1.471 -4.689 -3.224 1.00 97.50 85 PRO A C 1
ATOM 646 O O . PRO A 1 85 ? 1.927 -5.822 -3.049 1.00 97.50 85 PRO A O 1
ATOM 649 N N . GLN A 1 86 ? 0.966 -4.293 -4.392 1.00 97.00 86 GLN A N 1
ATOM 650 C CA . GLN A 1 86 ? 0.797 -5.184 -5.541 1.00 97.00 86 GLN A CA 1
ATOM 651 C C . GLN A 1 86 ? 0.894 -4.457 -6.888 1.00 97.00 86 GLN A C 1
ATOM 653 O O . GLN A 1 86 ? 0.979 -3.228 -6.950 1.00 97.00 86 GLN A O 1
ATOM 658 N N . MET A 1 87 ? 0.936 -5.220 -7.985 1.00 96.69 87 MET A N 1
ATOM 659 C CA . MET A 1 87 ? 0.657 -4.637 -9.301 1.00 96.69 87 MET A CA 1
ATOM 660 C C . MET A 1 87 ? -0.811 -4.203 -9.366 1.00 96.69 87 MET A C 1
ATOM 662 O O . MET A 1 87 ? -1.638 -4.764 -8.648 1.00 96.69 87 MET A O 1
ATOM 666 N N . LEU A 1 88 ? -1.148 -3.225 -10.211 1.00 97.81 88 LEU A N 1
ATOM 667 C CA . LEU A 1 88 ? -2.539 -2.789 -10.358 1.00 97.81 88 LEU A CA 1
ATOM 668 C C . LEU A 1 88 ? -3.463 -3.989 -10.658 1.00 97.81 88 LEU A C 1
ATOM 670 O O . LEU A 1 88 ? -3.093 -4.844 -11.473 1.00 97.81 88 LEU A O 1
ATOM 674 N N . PRO A 1 89 ? -4.649 -4.060 -10.021 1.00 97.81 89 PRO A N 1
ATOM 675 C CA . PRO A 1 89 ? -5.606 -5.127 -10.278 1.00 97.81 89 PRO A CA 1
ATOM 676 C C . PRO A 1 89 ? -5.944 -5.231 -11.763 1.00 97.81 89 PRO A C 1
ATOM 678 O O . PRO A 1 89 ? -6.001 -4.226 -12.466 1.00 97.81 89 PRO A O 1
ATOM 681 N N . ASP A 1 90 ? -6.167 -6.458 -12.225 1.00 97.44 90 ASP A N 1
ATOM 682 C CA . ASP A 1 90 ? -6.486 -6.775 -13.620 1.00 97.44 90 ASP A CA 1
ATOM 683 C C . ASP A 1 90 ? -5.373 -6.470 -14.649 1.00 97.44 90 ASP A C 1
ATOM 685 O O . ASP A 1 90 ? -5.609 -6.346 -15.852 1.00 97.44 90 ASP A O 1
ATOM 689 N N . ALA A 1 91 ? -4.110 -6.406 -14.204 1.00 97.50 91 ALA A N 1
ATOM 690 C CA . ALA A 1 91 ? -2.964 -6.114 -15.074 1.00 97.50 91 ALA A CA 1
ATOM 691 C C . ALA A 1 91 ? -2.805 -7.050 -16.288 1.00 97.50 91 ALA A C 1
ATOM 693 O O . ALA A 1 91 ? -2.188 -6.655 -17.276 1.00 97.50 91 ALA A O 1
ATOM 694 N N . ILE A 1 92 ? -3.353 -8.271 -16.248 1.00 96.69 92 ILE A N 1
ATOM 695 C CA . ILE A 1 92 ? -3.286 -9.204 -17.384 1.00 96.69 92 ILE A CA 1
ATOM 696 C C . ILE A 1 92 ? -4.100 -8.714 -18.592 1.00 96.69 92 ILE A C 1
ATOM 698 O O . ILE A 1 92 ? -3.739 -9.015 -19.729 1.00 96.69 92 ILE A O 1
ATOM 702 N N . HIS A 1 93 ? -5.163 -7.937 -18.360 1.00 97.75 93 HIS A N 1
ATOM 703 C CA . HIS A 1 93 ? -6.059 -7.441 -19.406 1.00 97.75 93 HIS A CA 1
ATOM 704 C C . HIS A 1 93 ? -5.783 -5.979 -19.795 1.00 97.75 93 HIS A C 1
ATOM 706 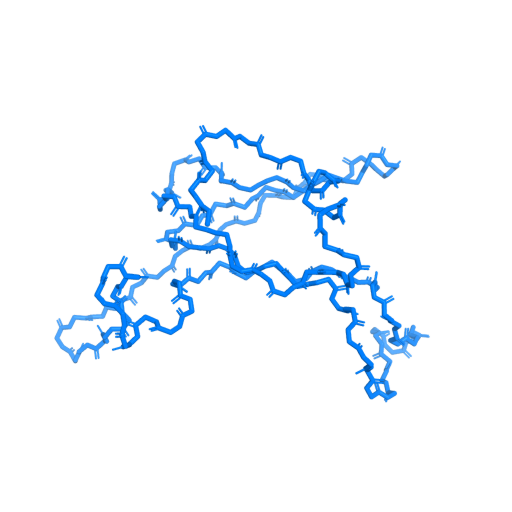O O . HIS A 1 93 ? -6.273 -5.515 -20.824 1.00 97.75 93 HIS A O 1
ATOM 712 N N . HIS A 1 94 ? -4.969 -5.253 -19.021 1.00 96.75 94 HIS A N 1
ATOM 713 C CA . HIS A 1 94 ? -4.754 -3.816 -19.196 1.00 96.75 94 HIS A CA 1
ATOM 714 C C . HIS A 1 94 ? -3.283 -3.452 -19.422 1.00 96.75 94 HIS A C 1
ATOM 716 O O . HIS A 1 94 ? -2.452 -3.452 -18.511 1.00 96.75 94 HIS A O 1
ATOM 722 N N . SER A 1 95 ? -2.956 -3.033 -20.649 1.00 94.12 95 SER A N 1
ATOM 723 C CA . SER A 1 95 ? -1.631 -2.487 -20.956 1.00 94.12 95 SER A CA 1
ATOM 724 C C . SER A 1 95 ? -1.337 -1.256 -20.090 1.00 94.12 95 SER A C 1
ATOM 726 O O . SER A 1 95 ? -2.123 -0.310 -20.066 1.00 94.12 95 SER A O 1
ATOM 728 N N . GLY A 1 96 ? -0.186 -1.246 -19.415 1.00 92.81 96 GLY A N 1
ATOM 729 C CA . GLY A 1 96 ? 0.243 -0.132 -18.558 1.00 92.81 96 GLY A CA 1
ATOM 730 C C . GLY A 1 96 ? -0.085 -0.292 -17.070 1.00 92.81 96 GLY A C 1
ATOM 731 O O . GLY A 1 96 ? 0.296 0.569 -16.280 1.00 92.81 96 GLY A O 1
ATOM 732 N N . PHE A 1 97 ? -0.726 -1.393 -16.662 1.00 96.69 97 PHE A N 1
ATOM 733 C CA . PHE A 1 97 ? -1.013 -1.687 -15.248 1.00 96.69 97 PHE A CA 1
ATOM 734 C C . PHE A 1 97 ? 0.158 -2.351 -14.504 1.00 96.69 97 PHE A C 1
ATOM 736 O O . PHE A 1 97 ? 0.104 -2.585 -13.299 1.00 96.69 97 PHE A O 1
ATOM 743 N N . GLY A 1 98 ? 1.273 -2.562 -15.197 1.00 93.81 98 GLY A N 1
ATOM 744 C CA . GLY A 1 98 ? 2.452 -3.249 -14.682 1.00 93.81 98 GLY A CA 1
ATOM 745 C C . GLY A 1 98 ? 2.642 -4.595 -15.369 1.00 93.81 98 GLY A C 1
ATOM 746 O O . GLY A 1 98 ? 1.772 -5.067 -16.095 1.00 93.81 98 GLY A O 1
ATOM 747 N N . ASN A 1 99 ? 3.814 -5.196 -15.177 1.00 92.25 99 ASN A N 1
ATOM 748 C CA . ASN A 1 99 ? 4.094 -6.533 -15.685 1.00 92.25 99 ASN A CA 1
ATOM 749 C C . ASN A 1 99 ? 3.943 -7.553 -14.557 1.00 92.25 99 ASN A C 1
ATOM 751 O O . ASN A 1 99 ? 4.603 -7.431 -13.526 1.00 92.25 99 ASN A O 1
ATOM 755 N N . ILE A 1 100 ? 3.125 -8.571 -14.802 1.00 93.56 100 ILE A N 1
ATOM 756 C CA . ILE A 1 100 ? 2.911 -9.717 -13.909 1.00 93.56 100 ILE A CA 1
ATOM 757 C C . ILE A 1 100 ? 3.354 -11.044 -14.542 1.00 93.56 100 ILE A C 1
ATOM 759 O O . ILE A 1 100 ? 3.227 -12.098 -13.927 1.00 93.56 100 ILE A O 1
ATOM 763 N N . ILE A 1 101 ? 3.870 -11.016 -15.777 1.00 93.25 101 ILE A N 1
ATOM 764 C CA . ILE A 1 101 ? 4.313 -12.221 -16.478 1.00 93.25 101 ILE A CA 1
ATOM 765 C C . ILE A 1 101 ? 5.695 -12.629 -15.973 1.00 93.25 101 ILE A C 1
ATOM 767 O O . ILE A 1 101 ? 6.680 -11.911 -16.176 1.00 93.25 101 ILE A O 1
ATOM 771 N N . ILE A 1 102 ? 5.764 -13.819 -15.379 1.00 93.62 102 ILE A N 1
ATOM 772 C CA . ILE A 1 102 ? 7.004 -14.470 -14.958 1.00 93.62 102 ILE A CA 1
ATOM 773 C C . ILE A 1 102 ? 7.339 -15.548 -15.989 1.00 93.62 102 ILE A C 1
ATOM 775 O O . ILE A 1 102 ? 6.557 -16.472 -16.206 1.00 93.62 102 ILE A O 1
ATOM 779 N N . SER A 1 103 ? 8.502 -15.438 -16.631 1.00 93.94 103 SER A N 1
ATOM 780 C CA . SER A 1 103 ? 9.006 -16.464 -17.546 1.00 93.94 103 SER A CA 1
ATOM 781 C C . SER A 1 103 ? 10.144 -17.256 -16.892 1.00 93.94 103 SER A C 1
ATOM 783 O O . SER A 1 103 ? 10.853 -16.711 -16.043 1.00 93.94 103 SER A O 1
ATOM 785 N N . PRO A 1 104 ? 10.396 -18.515 -17.305 1.00 94.44 104 PRO A N 1
ATOM 786 C CA . PRO A 1 104 ? 11.482 -19.322 -16.740 1.00 94.44 104 PRO A CA 1
ATOM 787 C C . PRO A 1 104 ? 12.865 -18.656 -16.803 1.00 94.44 104 PRO A C 1
ATOM 789 O O . PRO A 1 104 ? 13.709 -18.901 -15.948 1.00 94.44 104 PRO A O 1
ATOM 792 N N . SER A 1 105 ? 13.102 -17.801 -17.804 1.00 95.25 105 SER A N 1
ATOM 793 C CA . SER A 1 105 ? 14.369 -17.088 -18.001 1.00 95.25 105 SER A CA 1
ATOM 794 C C . SER A 1 105 ? 14.463 -15.748 -17.267 1.00 95.25 105 SER A C 1
ATOM 796 O O . SER A 1 105 ? 15.540 -15.154 -17.234 1.00 95.25 105 SER A O 1
ATOM 798 N N . LYS A 1 106 ? 13.360 -15.246 -16.699 1.00 91.75 106 LYS A N 1
ATOM 799 C CA . LYS A 1 106 ? 13.300 -13.928 -16.064 1.00 91.75 106 LYS A CA 1
ATOM 800 C C . LYS A 1 106 ? 12.541 -14.010 -14.736 1.00 91.75 106 LYS A C 1
ATOM 802 O O . LYS A 1 106 ? 11.348 -13.698 -14.696 1.00 91.75 106 LYS A O 1
ATOM 807 N N . PRO A 1 107 ? 13.216 -14.409 -13.643 1.00 89.94 107 PRO A N 1
ATOM 808 C CA . PRO A 1 107 ? 12.614 -14.347 -12.321 1.00 89.94 107 PRO A CA 1
ATOM 809 C C . PRO A 1 107 ? 12.269 -12.895 -11.974 1.00 89.94 107 PRO A C 1
ATOM 811 O O . PRO A 1 107 ? 13.009 -11.963 -12.301 1.00 89.94 107 PRO A O 1
ATOM 814 N N . MET A 1 108 ? 11.133 -12.708 -11.309 1.00 91.00 108 MET A N 1
ATOM 815 C CA . MET A 1 108 ? 10.699 -11.411 -10.802 1.00 91.00 108 MET A CA 1
ATOM 816 C C . MET A 1 108 ? 10.869 -11.366 -9.290 1.00 91.00 108 MET A C 1
ATOM 818 O O . MET A 1 108 ? 10.601 -12.343 -8.596 1.00 91.00 108 MET A O 1
ATOM 822 N N . MET A 1 109 ? 11.310 -10.218 -8.787 1.00 91.38 109 MET A N 1
ATOM 823 C CA . MET A 1 109 ? 11.476 -9.964 -7.364 1.00 91.38 109 MET A CA 1
ATOM 824 C C . MET A 1 109 ? 10.733 -8.684 -7.011 1.00 91.38 109 MET A C 1
ATOM 826 O O . MET A 1 109 ? 10.910 -7.657 -7.666 1.00 91.38 109 MET A O 1
ATOM 830 N N . TYR A 1 110 ? 9.934 -8.758 -5.954 1.00 91.94 110 TYR A N 1
ATOM 831 C CA . TYR A 1 110 ? 9.257 -7.616 -5.359 1.00 91.94 110 TYR A CA 1
ATOM 832 C C . TYR A 1 110 ? 9.759 -7.437 -3.931 1.00 91.94 110 TYR A C 1
ATOM 834 O O . TYR A 1 110 ? 10.075 -8.413 -3.249 1.00 91.94 110 TYR A O 1
ATOM 842 N N . ARG A 1 111 ? 9.851 -6.188 -3.480 1.00 95.88 111 ARG A N 1
ATOM 843 C CA . ARG A 1 111 ? 10.317 -5.847 -2.137 1.00 95.88 111 ARG A CA 1
ATOM 844 C C . ARG A 1 111 ? 9.329 -4.909 -1.474 1.00 95.88 111 ARG A C 1
ATOM 846 O O . ARG A 1 111 ? 9.036 -3.849 -2.019 1.00 95.88 111 ARG A O 1
ATOM 853 N N . ASN A 1 112 ? 8.911 -5.290 -0.272 1.00 97.31 112 ASN A N 1
ATOM 854 C CA . ASN A 1 112 ? 8.066 -4.502 0.614 1.00 97.31 112 ASN A CA 1
ATOM 855 C C . ASN A 1 112 ? 8.788 -4.336 1.954 1.00 97.31 112 ASN A C 1
ATOM 857 O O . ASN A 1 112 ? 9.320 -5.310 2.485 1.00 97.31 112 ASN A O 1
ATOM 861 N N . VAL A 1 113 ? 8.818 -3.120 2.493 1.00 98.00 113 VAL A N 1
ATOM 862 C CA . VAL A 1 113 ? 9.398 -2.823 3.809 1.00 98.00 113 VAL A CA 1
ATOM 863 C C . VAL A 1 113 ? 8.382 -2.070 4.641 1.00 98.00 113 VAL A C 1
ATOM 865 O O . VAL A 1 113 ? 7.830 -1.068 4.188 1.00 98.00 113 VAL A O 1
ATOM 868 N N . TYR A 1 114 ? 8.188 -2.545 5.867 1.00 97.69 114 TYR A N 1
ATOM 869 C CA . TYR A 1 114 ? 7.312 -1.945 6.861 1.00 97.69 114 TYR A CA 1
ATOM 870 C C . TYR A 1 114 ? 8.180 -1.385 7.984 1.00 97.69 114 TYR A C 1
ATOM 872 O O . TYR A 1 114 ? 8.863 -2.133 8.682 1.00 97.69 114 TYR A O 1
ATOM 880 N N . TYR A 1 115 ? 8.175 -0.065 8.130 1.00 97.56 115 TYR A N 1
ATOM 881 C CA . TYR A 1 115 ? 8.827 0.629 9.236 1.00 97.56 115 TYR A CA 1
ATOM 882 C C . TYR A 1 115 ? 7.789 0.827 10.338 1.00 97.56 115 TYR A C 1
ATOM 884 O O . TYR A 1 115 ? 6.760 1.455 10.081 1.00 97.56 115 TYR A O 1
ATOM 892 N N . LEU A 1 116 ? 8.053 0.267 11.518 1.00 96.62 116 LEU A N 1
ATOM 893 C CA . LEU A 1 116 ? 7.180 0.331 12.690 1.00 96.62 116 LEU A CA 1
ATOM 894 C C . LEU A 1 116 ? 7.824 1.242 13.734 1.00 96.62 116 LEU A C 1
ATOM 896 O O . LEU A 1 116 ? 8.967 0.993 14.126 1.00 96.62 116 LEU A O 1
ATOM 900 N N . ASN A 1 117 ? 7.083 2.253 14.181 1.00 84.69 117 ASN A N 1
ATOM 901 C CA . ASN A 1 117 ? 7.480 3.154 15.260 1.00 84.69 117 ASN A CA 1
ATOM 902 C C . ASN A 1 117 ? 6.400 3.186 16.340 1.00 84.69 117 ASN A C 1
ATOM 904 O O . ASN A 1 117 ? 5.201 3.183 15.963 1.00 84.69 117 ASN A O 1
#

InterPro domains:
  IPR008183 Aldose 1-/Glucose-6-phosphate 1-epimerase [PF01263] (8-106)
  IPR011013 Galactose mutarotase-like domain superfamily [SSF74650] (13-115)
  IPR014718 Glycoside hydrolase-type carbohydrate-binding [G3DSA:2.70.98.10] (2-117)

Solvent-accessible surface area (backbone atoms only — not comparable to full-atom values): 7329 Å² total; per-residue (Å²): 115,83,69,89,59,95,74,57,68,65,70,50,48,78,73,30,93,75,55,42,81,46,76,43,52,46,80,55,29,90,87,53,62,83,44,76,51,72,43,82,87,81,63,40,35,41,33,36,24,32,58,32,39,17,37,36,37,29,27,48,50,61,94,72,75,95,49,60,49,95,80,76,40,74,67,55,65,57,74,49,70,50,79,42,75,30,63,36,85,67,30,92,82,36,92,88,36,55,88,84,86,71,49,98,91,44,85,82,85,82,54,76,47,77,48,80,86

Foldseek 3Di:
DAPPDDDDPVNVCVVPVQFFQDKDFAAQDDPAFPDKDADPVVRKIKTKHKRAGIWGKGQQRDDDDFDDDVNHHTDDGRPDIDTHRHQAPPCVPDPPSDDPDDDPVHDDDMDMDIDID

Secondary structure (DSSP, 8-state):
-B-SS---HHHHHTT-TT--EEEEE----SSS-S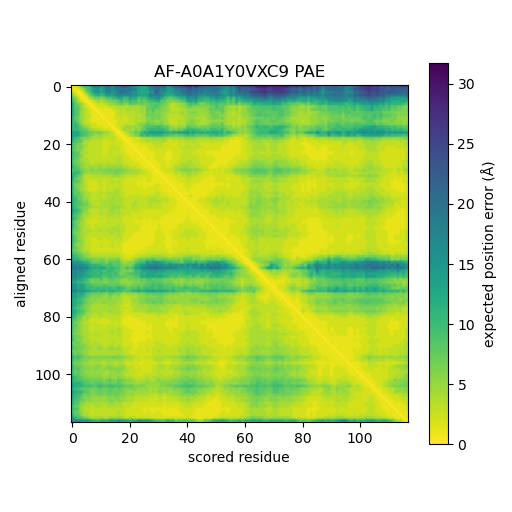EEEE-TTT--EEEEEESSSEEEEE---S---S-EETTTEEP-TTS--EEEEESPTTTTTSTTS-----BTTB-----EEEEE-

Mean predicted aligned error: 5.07 Å

Organism: Pediococcus pentosaceus (NCBI:txid1255)

Nearest PDB structures (foldseek):
  4rnl-assembly4_D  TM=7.863E-01  e=2.847E-02  Streptomyces platensis
  1lur-assembly2_B  TM=8.066E-01  e=4.068E-02  Caenorhabditis elegans
  1mmu-assembly1_A  TM=7.545E-01  e=2.245E-02  Lactococcus lactis
  1so0-assembly4_D  TM=7.069E-01  e=4.068E-02  Homo sapiens
  1nsm-assembly1_B  TM=7.143E-01  e=1.259E-01  Lactococcus lactis

Sequence (117 aa):
MTCTHPTSMQSILDQVSDGLDTAFKVEPNIEAPQLTLEDPESGRKIRVQTSANAFTLFTTNEPQEPFKINGNQDMAANIGLAIEPQMLPDAIHHSGFGNIIISPSKPMMYRNVYYLN

Radius of gyration: 16.22 Å; Cα contacts (8 Å, |Δi|>4): 192; chains: 1; bounding box: 34×34×43 Å